Protein AF-A0A7V9AY53-F1 (afdb_monomer_lite)

Sequence (54 aa):
MSLGSPVRPAMLFDLDGTLVDSVYQHVLAWQEALERAGIALSVWRIHRKIGMSG

pLDDT: mean 91.29, std 10.62, range [53.38, 98.56]

Structure (mmCIF, N/CA/C/O backbone):
data_AF-A0A7V9AY53-F1
#
_entry.id   AF-A0A7V9AY53-F1
#
loop_
_atom_site.group_PDB
_atom_site.id
_atom_site.type_symbol
_atom_site.label_atom_id
_atom_site.label_alt_id
_atom_site.label_comp_id
_atom_site.label_asym_id
_atom_site.label_entity_id
_atom_site.label_seq_id
_atom_site.pdbx_PDB_ins_code
_atom_site.Cartn_x
_atom_site.Cartn_y
_atom_site.Cartn_z
_atom_site.occupancy
_atom_site.B_iso_or_equiv
_atom_site.auth_seq_id
_atom_site.auth_comp_id
_atom_site.auth_asym_id
_atom_site.auth_atom_id
_atom_site.pdbx_PDB_model_num
ATOM 1 N N . MET A 1 1 ? 8.487 -4.271 -49.679 1.00 53.38 1 MET A N 1
ATOM 2 C CA . MET A 1 1 ? 8.656 -5.231 -48.569 1.00 53.38 1 MET A CA 1
ATOM 3 C C . MET A 1 1 ? 9.411 -4.494 -47.470 1.00 53.38 1 MET A C 1
ATOM 5 O O . MET A 1 1 ? 10.594 -4.246 -47.637 1.00 53.38 1 MET A O 1
ATOM 9 N N . SER A 1 2 ? 8.710 -3.979 -46.455 1.00 63.50 2 SER A N 1
ATOM 10 C CA . SER A 1 2 ? 9.346 -3.229 -45.360 1.00 63.50 2 SER A CA 1
ATOM 11 C C . SER A 1 2 ? 9.833 -4.228 -44.313 1.00 63.50 2 SER A C 1
ATOM 13 O O . SER A 1 2 ? 9.035 -5.031 -43.832 1.00 63.50 2 SER A O 1
ATOM 15 N N . LEU A 1 3 ? 11.132 -4.228 -44.015 1.00 72.62 3 LEU A N 1
ATOM 16 C CA . LEU A 1 3 ? 11.707 -5.039 -42.942 1.00 72.62 3 LEU A CA 1
ATOM 17 C C . LEU A 1 3 ? 11.167 -4.500 -41.609 1.00 72.62 3 LEU A C 1
ATOM 19 O O . LEU A 1 3 ? 11.361 -3.328 -41.293 1.00 72.62 3 LEU A O 1
ATOM 23 N N . GLY A 1 4 ? 10.437 -5.335 -40.864 1.00 71.19 4 GLY A N 1
ATOM 24 C CA . GLY A 1 4 ? 9.877 -4.965 -39.564 1.00 71.19 4 GLY A CA 1
ATOM 25 C C . GLY A 1 4 ? 10.966 -4.470 -38.610 1.00 71.19 4 GLY A C 1
ATOM 26 O O . GLY A 1 4 ? 12.052 -5.044 -38.551 1.00 71.19 4 GLY A O 1
ATOM 27 N N . SER A 1 5 ? 10.682 -3.381 -37.892 1.00 78.81 5 SER A N 1
ATOM 28 C CA . SER A 1 5 ? 11.609 -2.788 -36.921 1.00 78.81 5 SER A CA 1
ATOM 29 C C . SER A 1 5 ? 12.038 -3.831 -35.876 1.00 78.81 5 SER A C 1
ATOM 31 O O . SER A 1 5 ? 11.179 -4.588 -35.411 1.00 78.81 5 SER A O 1
ATOM 33 N N . PRO A 1 6 ? 13.328 -3.903 -35.490 1.00 79.38 6 PRO A N 1
ATOM 34 C CA . PRO A 1 6 ? 13.791 -4.887 -34.521 1.00 79.38 6 PRO A CA 1
ATOM 35 C C . PRO A 1 6 ? 13.075 -4.694 -33.181 1.00 79.38 6 PRO A C 1
ATOM 37 O O . PRO A 1 6 ? 13.052 -3.590 -32.626 1.00 79.38 6 PRO A O 1
ATOM 40 N N . VAL A 1 7 ? 12.499 -5.779 -32.656 1.00 82.31 7 VAL A N 1
ATOM 41 C CA . VAL A 1 7 ? 11.874 -5.791 -31.330 1.00 82.31 7 VAL A CA 1
ATOM 42 C C . VAL A 1 7 ? 12.968 -5.551 -30.297 1.00 82.31 7 VAL A C 1
ATOM 44 O O . VAL A 1 7 ? 13.878 -6.365 -30.140 1.00 82.31 7 VAL A O 1
ATOM 47 N N . ARG A 1 8 ? 12.897 -4.413 -29.606 1.00 89.00 8 ARG A N 1
ATOM 48 C CA . ARG A 1 8 ? 13.774 -4.120 -28.471 1.00 89.00 8 ARG A CA 1
ATOM 49 C C . ARG A 1 8 ? 13.146 -4.690 -27.200 1.00 89.00 8 ARG A C 1
ATOM 51 O O . ARG A 1 8 ? 11.933 -4.555 -27.037 1.00 89.00 8 ARG A O 1
ATOM 58 N N . PRO A 1 9 ? 13.935 -5.300 -26.302 1.00 91.69 9 PRO A N 1
ATOM 59 C CA . PRO A 1 9 ? 13.421 -5.733 -25.011 1.00 91.69 9 PRO A CA 1
ATOM 60 C C . PRO A 1 9 ? 12.902 -4.526 -24.222 1.00 91.69 9 PRO A C 1
ATOM 62 O O . PRO A 1 9 ? 13.524 -3.463 -24.220 1.00 91.69 9 PRO A O 1
ATOM 65 N N . ALA A 1 10 ? 11.761 -4.704 -23.559 1.00 92.50 10 ALA A N 1
ATOM 66 C CA . ALA A 1 10 ? 11.131 -3.703 -22.708 1.00 92.50 10 ALA A CA 1
ATOM 67 C C . ALA A 1 10 ? 10.839 -4.303 -21.330 1.00 92.50 10 ALA A C 1
ATOM 69 O O . ALA A 1 10 ? 10.616 -5.508 -21.206 1.00 92.50 10 ALA A O 1
ATOM 70 N N . MET A 1 11 ? 10.841 -3.451 -20.307 1.00 93.56 11 MET A N 1
ATOM 71 C CA . MET A 1 11 ? 10.474 -3.804 -18.938 1.00 93.56 11 MET A CA 1
ATOM 72 C C . MET A 1 11 ? 9.235 -3.007 -18.546 1.00 93.56 11 MET A C 1
ATOM 74 O O . MET A 1 11 ? 9.145 -1.818 -18.854 1.00 93.56 11 MET A O 1
ATOM 78 N N . LEU A 1 12 ? 8.299 -3.668 -17.872 1.00 93.75 12 LEU A N 1
ATOM 79 C CA . LEU A 1 12 ? 7.144 -3.034 -17.255 1.00 93.75 12 LEU A CA 1
ATOM 80 C C . LEU A 1 12 ? 7.339 -3.083 -15.743 1.00 93.75 12 LEU A C 1
ATOM 82 O O . LEU A 1 12 ? 7.579 -4.154 -15.189 1.00 93.75 12 LEU A O 1
ATOM 86 N N . PHE A 1 13 ? 7.244 -1.924 -15.105 1.00 93.25 13 PHE A N 1
ATOM 87 C CA . PHE A 1 13 ? 7.307 -1.791 -13.658 1.00 93.25 13 PHE A CA 1
ATOM 88 C C . PHE A 1 13 ? 5.955 -1.322 -13.148 1.00 93.25 13 PHE A C 1
ATOM 90 O O . PHE A 1 13 ? 5.320 -0.465 -13.765 1.00 93.25 13 PHE A O 1
ATOM 97 N N . ASP A 1 14 ? 5.547 -1.873 -12.012 1.00 90.81 14 ASP A N 1
ATOM 98 C CA . ASP A 1 14 ? 4.504 -1.263 -11.202 1.00 90.81 14 ASP A CA 1
ATOM 99 C C . ASP A 1 14 ? 5.006 0.069 -10.611 1.00 90.81 14 ASP A C 1
ATOM 101 O O . ASP A 1 14 ? 6.209 0.350 -10.591 1.00 90.81 14 ASP A O 1
ATOM 105 N N . LEU A 1 15 ? 4.087 0.915 -10.154 1.00 92.38 15 LEU A N 1
ATOM 106 C CA . LEU A 1 15 ? 4.414 2.210 -9.568 1.00 92.38 15 LEU A CA 1
ATOM 107 C C . LEU A 1 15 ? 4.535 2.113 -8.043 1.00 92.38 15 LEU A C 1
ATOM 109 O O . LEU A 1 15 ? 5.591 2.423 -7.483 1.00 92.38 15 LEU A O 1
ATOM 113 N N . ASP A 1 16 ? 3.459 1.684 -7.384 1.00 92.25 16 ASP A N 1
ATOM 114 C CA . ASP A 1 16 ? 3.252 1.853 -5.948 1.00 92.25 16 ASP A CA 1
ATOM 115 C C . ASP A 1 16 ? 3.936 0.760 -5.123 1.00 92.25 16 ASP A C 1
ATOM 117 O O . ASP A 1 16 ? 3.524 -0.394 -5.097 1.00 92.25 16 ASP A O 1
ATOM 121 N N . GLY A 1 17 ? 4.999 1.129 -4.414 1.00 92.62 17 GLY A N 1
ATOM 122 C CA . GLY A 1 17 ? 5.876 0.182 -3.723 1.00 92.62 17 GLY A CA 1
ATOM 123 C C . GLY A 1 17 ? 6.938 -0.454 -4.622 1.00 92.62 17 GLY A C 1
ATOM 124 O O . GLY A 1 17 ? 7.724 -1.262 -4.132 1.00 92.62 17 GLY A O 1
ATOM 125 N N . THR A 1 18 ? 6.995 -0.074 -5.905 1.00 94.25 18 THR A N 1
ATOM 126 C CA . THR A 1 18 ? 8.040 -0.509 -6.847 1.00 94.25 18 THR A CA 1
ATOM 127 C C . THR A 1 18 ? 8.945 0.653 -7.248 1.00 94.25 18 THR A C 1
ATOM 129 O O . THR A 1 18 ? 10.135 0.637 -6.942 1.00 94.25 18 THR A O 1
ATOM 132 N N . LEU A 1 19 ? 8.402 1.677 -7.915 1.00 96.56 19 LEU A N 1
ATOM 133 C CA . LEU A 1 19 ? 9.166 2.873 -8.297 1.00 96.56 19 LEU A CA 1
ATOM 134 C C . LEU A 1 19 ? 9.048 3.993 -7.263 1.00 96.56 19 LEU A C 1
ATOM 136 O O . LEU A 1 19 ? 9.928 4.848 -7.178 1.00 96.56 19 LEU A O 1
ATOM 140 N N . VAL A 1 20 ? 7.965 3.995 -6.486 1.00 96.31 20 VAL A N 1
ATOM 141 C CA . VAL A 1 20 ? 7.693 4.995 -5.454 1.00 96.31 20 VAL A CA 1
ATOM 142 C C . VAL A 1 20 ? 7.400 4.292 -4.137 1.00 96.31 20 VAL A C 1
ATOM 144 O O . VAL A 1 20 ? 6.583 3.378 -4.093 1.00 96.31 20 VAL A O 1
ATOM 147 N N . ASP A 1 21 ? 8.016 4.747 -3.047 1.00 96.75 21 ASP A N 1
ATOM 148 C CA . ASP A 1 21 ? 7.683 4.295 -1.691 1.00 96.75 21 ASP A CA 1
ATOM 149 C C . ASP A 1 21 ? 6.376 4.956 -1.211 1.00 96.75 21 ASP A C 1
ATOM 151 O O . ASP A 1 21 ? 6.367 5.933 -0.456 1.00 96.75 21 ASP A O 1
ATOM 155 N N . SER A 1 22 ? 5.261 4.477 -1.771 1.00 96.50 22 SER A N 1
ATOM 156 C CA . SER A 1 22 ? 3.909 5.018 -1.577 1.00 96.50 22 SER A CA 1
ATOM 157 C C . SER A 1 22 ? 2.977 4.086 -0.791 1.00 96.50 22 SER A C 1
ATOM 159 O O . SER A 1 22 ? 1.821 4.434 -0.537 1.00 96.50 22 SER A O 1
ATOM 161 N N . VAL A 1 23 ? 3.445 2.895 -0.392 1.00 95.38 23 VAL A N 1
ATOM 162 C CA . VAL A 1 23 ? 2.591 1.853 0.212 1.00 95.38 23 VAL A CA 1
ATOM 163 C C . VAL A 1 23 ? 1.921 2.358 1.486 1.00 95.38 23 VAL A C 1
ATOM 165 O O . VAL A 1 23 ? 0.723 2.153 1.679 1.00 95.38 23 VAL A O 1
ATOM 168 N N . TYR A 1 24 ? 2.663 3.050 2.349 1.00 96.50 24 TYR A N 1
ATOM 169 C CA . TYR A 1 24 ? 2.115 3.538 3.611 1.00 96.50 24 TYR A CA 1
ATOM 170 C C . TYR A 1 24 ? 1.061 4.635 3.400 1.00 96.50 24 TYR A C 1
ATOM 172 O O . TYR A 1 24 ? 0.018 4.634 4.053 1.00 96.50 24 TYR A O 1
ATOM 180 N N . GLN A 1 25 ? 1.291 5.531 2.441 1.00 97.75 25 GLN A N 1
ATOM 181 C CA . GLN A 1 25 ? 0.355 6.590 2.071 1.00 97.75 25 GLN A CA 1
ATOM 182 C C . GLN A 1 25 ? -0.956 5.987 1.551 1.00 97.75 25 GLN A C 1
ATOM 184 O O . GLN A 1 25 ? -2.033 6.404 1.978 1.00 97.75 25 GLN A O 1
ATOM 189 N N . HIS A 1 26 ? -0.878 4.955 0.707 1.00 97.06 26 HIS A N 1
ATOM 190 C CA . HIS A 1 26 ? -2.058 4.223 0.234 1.00 97.06 26 HIS A CA 1
ATOM 191 C C . HIS A 1 26 ? -2.809 3.524 1.363 1.00 97.06 26 HIS A C 1
ATOM 193 O O . HIS A 1 26 ? -4.038 3.558 1.409 1.00 97.06 26 HIS A O 1
ATOM 199 N N . VAL A 1 27 ? -2.083 2.919 2.302 1.00 98.00 27 VAL A N 1
ATOM 200 C CA . VAL A 1 27 ? -2.676 2.278 3.479 1.00 98.00 27 VAL A CA 1
ATOM 201 C C . VAL A 1 27 ? -3.471 3.272 4.320 1.00 98.00 27 VAL A C 1
ATOM 203 O O . VAL A 1 27 ? -4.608 2.971 4.684 1.00 98.00 27 VAL A O 1
ATOM 206 N N . LEU A 1 28 ? -2.912 4.451 4.597 1.00 98.00 28 LEU A N 1
ATOM 207 C CA . LEU A 1 28 ? -3.603 5.487 5.366 1.00 98.00 28 LEU A CA 1
ATOM 208 C C . LEU A 1 28 ? -4.814 6.049 4.616 1.00 98.00 28 LEU A C 1
ATOM 210 O O . LEU A 1 28 ? -5.878 6.198 5.211 1.00 98.00 28 LEU A O 1
ATOM 214 N N . ALA A 1 29 ? -4.683 6.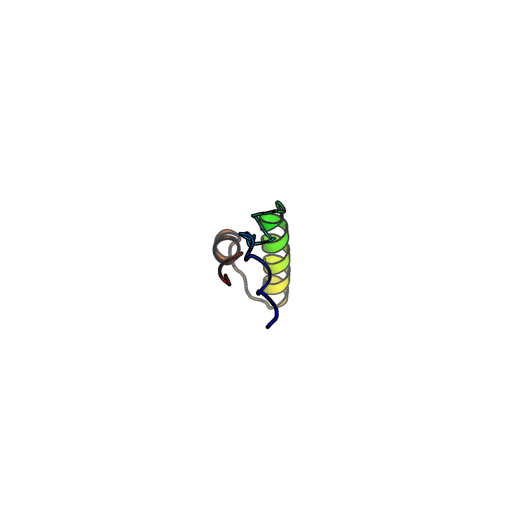299 3.310 1.00 98.06 29 ALA A N 1
ATOM 215 C CA . ALA A 1 29 ? -5.787 6.795 2.491 1.00 98.06 29 ALA A CA 1
ATOM 216 C C . ALA A 1 29 ? -6.977 5.820 2.489 1.00 98.06 29 ALA A C 1
ATOM 218 O O . ALA A 1 29 ? -8.131 6.226 2.655 1.00 98.06 29 ALA A O 1
ATOM 219 N N . TRP A 1 30 ? -6.703 4.518 2.361 1.0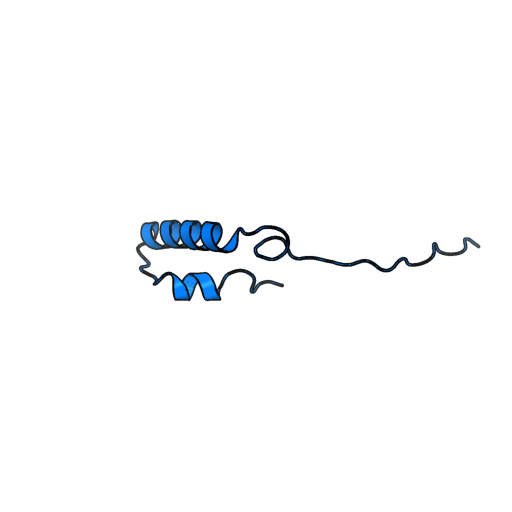0 98.00 30 TRP A N 1
ATOM 220 C CA . TRP A 1 30 ? -7.737 3.489 2.448 1.00 98.00 30 TRP A CA 1
ATOM 221 C C . TRP A 1 30 ? -8.302 3.335 3.855 1.00 98.00 30 TRP A C 1
ATOM 223 O O . TRP A 1 30 ? -9.512 3.166 3.988 1.00 98.00 30 TRP A O 1
ATOM 233 N N . GLN A 1 31 ? -7.469 3.412 4.895 1.00 98.56 31 GLN A N 1
ATOM 234 C CA . GLN A 1 31 ? -7.943 3.376 6.278 1.00 98.56 31 GLN A CA 1
ATOM 235 C C . GLN A 1 31 ? -8.954 4.495 6.531 1.00 98.56 31 GLN A C 1
ATOM 237 O O . GLN A 1 31 ? -10.067 4.220 6.970 1.00 98.56 31 GLN A O 1
ATOM 242 N N . GLU A 1 32 ? -8.604 5.730 6.178 1.00 98.44 32 GLU A N 1
ATOM 243 C CA . GLU A 1 32 ? -9.472 6.891 6.359 1.00 98.44 32 GLU A CA 1
ATOM 244 C C . GLU A 1 32 ? -10.782 6.749 5.562 1.00 98.44 32 GLU A C 1
ATOM 246 O O . GLU A 1 32 ? -11.871 7.034 6.063 1.00 98.44 32 GLU A O 1
ATOM 251 N N . ALA A 1 33 ? -10.710 6.262 4.318 1.00 98.56 33 ALA A N 1
ATOM 252 C CA . ALA A 1 33 ? -11.893 6.035 3.493 1.00 98.56 33 ALA A CA 1
ATOM 253 C C . ALA A 1 33 ? -12.832 4.967 4.076 1.00 98.56 33 ALA A C 1
ATOM 255 O O . ALA A 1 33 ? -14.049 5.157 4.083 1.00 98.56 33 ALA A O 1
ATOM 256 N N . LEU A 1 34 ? -12.275 3.866 4.580 1.00 98.50 34 LEU A N 1
ATOM 257 C CA . LEU A 1 34 ? -13.033 2.775 5.189 1.00 98.50 34 LEU A CA 1
ATOM 258 C C . LEU A 1 34 ? -13.646 3.193 6.529 1.00 98.50 34 LEU A C 1
ATOM 260 O O . LEU A 1 34 ? -14.815 2.903 6.777 1.00 98.50 34 LEU A O 1
ATOM 264 N N . GLU A 1 35 ? -12.907 3.939 7.350 1.00 98.25 35 GLU A N 1
ATOM 265 C CA . GLU A 1 35 ? -13.412 4.504 8.603 1.00 98.25 35 GLU A CA 1
ATOM 266 C C . GLU A 1 35 ? -14.595 5.447 8.351 1.00 98.25 35 GLU A C 1
ATOM 268 O O . GLU A 1 35 ? -15.631 5.312 9.005 1.00 98.25 35 GLU A O 1
ATOM 273 N N . ARG A 1 36 ? -14.513 6.325 7.339 1.00 98.44 36 ARG A N 1
ATOM 274 C CA . ARG A 1 36 ? -15.646 7.174 6.918 1.00 98.44 36 ARG A CA 1
ATOM 275 C C . ARG A 1 36 ? -16.861 6.373 6.447 1.00 98.44 36 ARG A C 1
ATOM 277 O O . ARG A 1 36 ? -17.985 6.847 6.576 1.00 98.44 36 ARG A O 1
ATOM 284 N N . ALA A 1 37 ? -16.651 5.168 5.922 1.00 98.50 37 ALA A N 1
ATOM 285 C CA . ALA A 1 37 ? -17.718 4.247 5.538 1.00 98.50 37 ALA A CA 1
ATOM 286 C C . ALA A 1 37 ? -18.245 3.394 6.713 1.00 98.50 37 ALA A C 1
ATOM 288 O O . ALA A 1 37 ? -19.090 2.525 6.504 1.00 98.50 37 ALA A O 1
ATOM 289 N N . GLY A 1 38 ? -17.753 3.606 7.941 1.00 98.44 38 GLY A N 1
ATOM 290 C CA . GLY A 1 38 ? -18.121 2.814 9.118 1.00 98.44 38 GLY A CA 1
ATOM 291 C C . GLY A 1 38 ? -17.492 1.417 9.152 1.00 98.44 38 GLY A C 1
ATOM 292 O O . GLY A 1 38 ? -17.923 0.562 9.925 1.00 98.44 38 GLY A O 1
ATOM 293 N N . ILE A 1 39 ? -16.478 1.163 8.321 1.00 98.38 39 ILE A N 1
ATOM 294 C CA . ILE A 1 39 ? -15.798 -0.127 8.204 1.00 98.38 39 ILE A CA 1
ATOM 295 C C . ILE A 1 39 ? -14.458 -0.044 8.936 1.00 98.38 39 ILE A C 1
ATOM 297 O O . ILE A 1 39 ? -13.443 0.378 8.386 1.00 98.38 39 ILE A O 1
ATOM 301 N N . ALA A 1 40 ? -14.434 -0.493 10.190 1.00 97.19 40 ALA A N 1
ATOM 302 C CA . ALA A 1 40 ? -13.203 -0.547 10.970 1.00 97.19 40 ALA A CA 1
ATOM 303 C C . ALA A 1 40 ? -12.342 -1.754 10.553 1.00 97.19 40 ALA A C 1
ATOM 305 O O . ALA A 1 40 ? -12.658 -2.905 10.869 1.00 97.19 40 ALA A O 1
ATOM 306 N N . LEU A 1 41 ? -11.225 -1.496 9.866 1.00 97.12 41 LEU A N 1
ATOM 307 C CA . LEU A 1 41 ? -10.226 -2.508 9.526 1.00 97.12 41 LEU A CA 1
ATOM 308 C C . LEU A 1 41 ? -8.861 -2.142 10.096 1.00 97.12 41 LEU A C 1
ATOM 310 O O . LEU A 1 41 ? -8.379 -1.023 9.989 1.00 97.12 41 LEU A O 1
ATOM 314 N N . SER A 1 42 ? -8.196 -3.142 10.659 1.00 97.06 42 SER A N 1
ATOM 315 C CA . SER A 1 42 ? -6.808 -3.027 11.089 1.00 97.06 42 SER A CA 1
ATOM 316 C C . SER A 1 42 ? -5.880 -2.751 9.901 1.00 97.06 42 SER A C 1
ATOM 318 O O . SER A 1 42 ? -5.947 -3.474 8.904 1.00 97.06 42 SER A O 1
ATOM 320 N N . VAL A 1 43 ? -4.939 -1.822 10.066 1.00 97.00 43 VAL A N 1
ATOM 321 C CA . VAL A 1 43 ? -3.932 -1.411 9.068 1.00 97.00 43 VAL A CA 1
ATOM 322 C C . VAL A 1 43 ? -3.267 -2.581 8.328 1.00 97.00 43 VAL A C 1
ATOM 324 O O . VAL A 1 43 ? -3.182 -2.566 7.104 1.00 97.00 43 VAL A O 1
ATOM 327 N N . TRP A 1 44 ? -2.875 -3.658 9.020 1.00 97.00 44 TRP A N 1
ATOM 328 C CA . TRP A 1 44 ? -2.241 -4.827 8.383 1.00 97.00 44 TRP A CA 1
ATOM 329 C C . TRP A 1 44 ? -3.144 -5.553 7.370 1.00 97.00 44 TRP A C 1
ATOM 331 O O . TRP A 1 44 ? -2.654 -6.188 6.435 1.00 97.00 44 TRP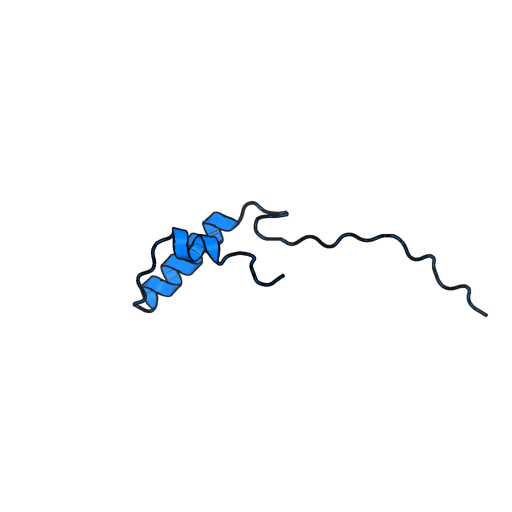 A O 1
ATOM 341 N N . ARG A 1 45 ? -4.473 -5.478 7.528 1.00 97.00 45 ARG A N 1
ATOM 342 C CA . ARG A 1 45 ? -5.420 -6.033 6.548 1.00 97.00 45 ARG A CA 1
ATOM 343 C C . ARG A 1 45 ? -5.436 -5.197 5.277 1.00 97.00 45 ARG A C 1
ATOM 345 O O . ARG A 1 45 ? -5.518 -5.786 4.209 1.00 97.00 45 ARG A O 1
ATOM 352 N N . ILE A 1 46 ? -5.322 -3.877 5.402 1.00 97.19 46 ILE A N 1
ATOM 353 C CA . ILE A 1 46 ? -5.271 -2.934 4.279 1.00 97.19 46 ILE A CA 1
ATOM 354 C C . ILE A 1 46 ? -3.922 -3.057 3.563 1.00 97.19 46 ILE A C 1
ATOM 356 O O . ILE A 1 46 ? -3.882 -3.243 2.353 1.00 97.19 46 ILE A O 1
ATOM 360 N N . HIS A 1 47 ? -2.820 -3.085 4.316 1.00 96.50 47 HIS A N 1
ATOM 361 C CA . HIS A 1 47 ? -1.468 -3.226 3.772 1.00 96.50 47 HIS A CA 1
ATOM 362 C C . HIS A 1 47 ? -1.303 -4.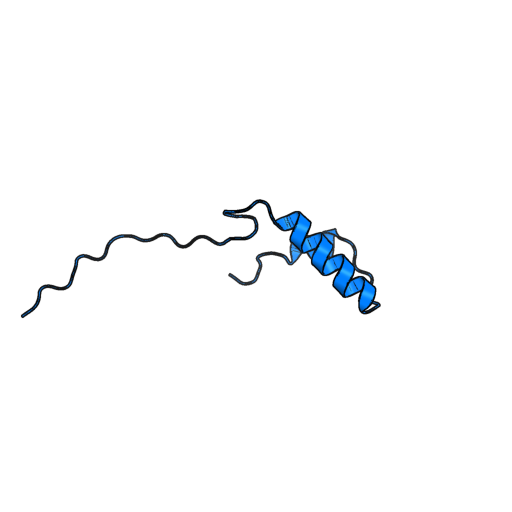478 2.903 1.00 96.50 47 HIS A C 1
ATOM 364 O O . HIS A 1 47 ? -0.718 -4.414 1.829 1.00 96.50 47 HIS A O 1
ATOM 370 N N . ARG A 1 48 ? -1.862 -5.624 3.317 1.00 95.12 48 ARG A N 1
ATOM 371 C CA . ARG A 1 48 ? -1.810 -6.872 2.528 1.00 95.12 48 ARG A CA 1
ATOM 372 C C . ARG A 1 48 ? -2.672 -6.857 1.260 1.00 95.12 48 ARG A C 1
ATOM 374 O O . ARG A 1 48 ? -2.746 -7.879 0.585 1.00 95.12 48 ARG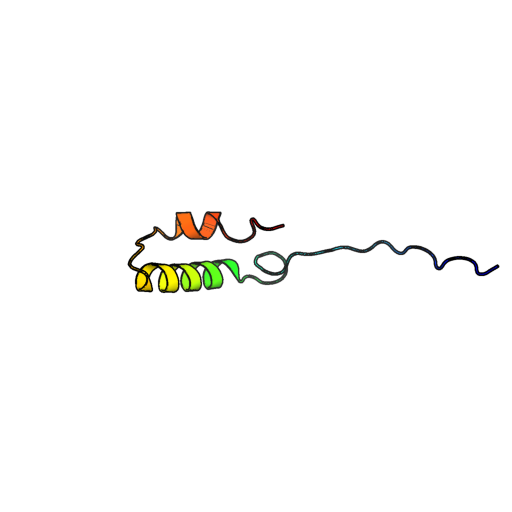 A O 1
ATOM 381 N N . 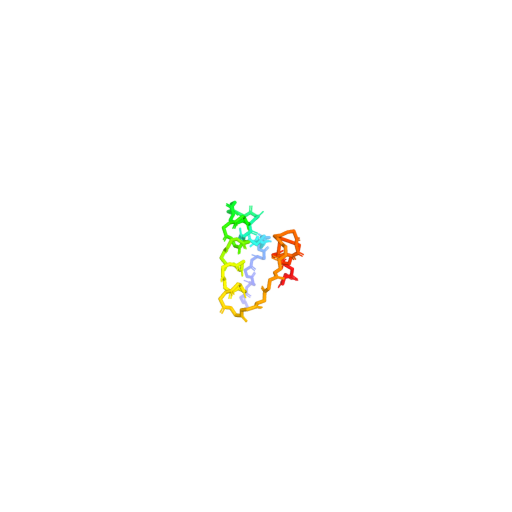LYS A 1 49 ? -3.386 -5.764 0.984 1.00 94.75 49 LYS A N 1
ATOM 382 C CA . LYS A 1 49 ? -4.262 -5.613 -0.182 1.00 94.75 49 LYS A CA 1
ATOM 383 C C . LYS A 1 49 ? -3.740 -4.611 -1.213 1.00 94.75 49 LYS A C 1
ATOM 385 O O . LYS A 1 49 ? -4.274 -4.586 -2.317 1.00 94.75 49 LYS A O 1
ATOM 390 N N . ILE A 1 50 ? -2.695 -3.849 -0.891 1.00 93.44 50 ILE A N 1
ATOM 391 C CA . ILE A 1 50 ? -2.025 -2.952 -1.840 1.00 93.44 50 ILE A CA 1
ATOM 392 C C . ILE A 1 50 ? -1.244 -3.777 -2.878 1.00 93.44 50 ILE A C 1
ATOM 394 O O . ILE A 1 50 ? -0.655 -4.799 -2.530 1.00 93.44 50 ILE A O 1
ATOM 398 N N . GLY A 1 51 ? -1.271 -3.355 -4.148 1.00 87.44 51 GLY A N 1
ATOM 399 C CA . GLY A 1 51 ? -0.454 -3.937 -5.228 1.00 87.44 51 GLY A CA 1
ATOM 400 C C . GLY A 1 51 ? -0.893 -5.314 -5.748 1.00 87.44 51 GLY A C 1
ATOM 401 O O . GLY A 1 51 ? -0.187 -5.928 -6.536 1.00 87.44 51 GLY A O 1
ATOM 402 N N . MET A 1 52 ? -2.054 -5.833 -5.335 1.00 85.56 52 MET A N 1
ATOM 403 C CA . MET A 1 52 ? -2.515 -7.173 -5.743 1.00 85.56 52 MET A CA 1
ATOM 404 C C . MET A 1 52 ? -3.185 -7.239 -7.130 1.00 85.56 52 MET A C 1
ATOM 406 O O . MET A 1 52 ? -3.672 -8.300 -7.511 1.00 85.56 52 MET A O 1
ATOM 410 N N . SER A 1 53 ? -3.302 -6.120 -7.844 1.00 71.06 53 SER A N 1
ATOM 411 C CA . SER A 1 53 ? -4.039 -6.009 -9.114 1.00 71.06 53 SER A CA 1
ATOM 412 C C . SER A 1 53 ? -3.156 -6.084 -10.370 1.00 71.06 53 SER A C 1
ATOM 414 O O . SER A 1 53 ? -3.604 -5.664 -11.436 1.00 71.06 53 SER A O 1
ATOM 416 N N . GLY A 1 54 ? -1.922 -6.582 -10.236 1.00 58.22 54 GLY A N 1
ATOM 417 C CA . GLY A 1 54 ? -1.007 -6.865 -11.351 1.00 58.22 54 GLY A CA 1
ATOM 418 C C . GLY A 1 54 ? -1.291 -8.182 -12.063 1.00 58.22 54 GLY A C 1
ATOM 419 O O . GLY A 1 54 ? -1.815 -9.111 -11.408 1.00 58.22 54 GLY A O 1
#

Secondary structure (DSSP, 8-state):
-PPPPP--------SBTTTB--HHHHHHHHHHHHHHTT----HHHHHTTTTTT-

Foldseek 3Di:
DDDDDDDDDDDDFDPDPTVDVCLVVQLVVVCVVCVVVVHHDDSVVSSVVPPPPD

Radius of gyration: 18.76 Å; chains: 1; bounding box: 32×14×60 Å